Protein 8FG6 (pdb70)

Sequence (159 aa):
GQRIRVRIGSVTFEFENLSEEAAEKVKKYVKEVAEKLGVEVKVEEEEGKLKIYVENLKEEDALDIFKYAALAAELDQEYLDMVEAAIKAYHLFKEYDENATIEITIDDEGIEVKVESGDRVVTLKFKNVSKEEVEEAVKEALKQLEAGQKKVEVEVEGG

B-factor: mean 67.82, std 18.27, range [41.23, 137.49]

Nearest PDB structures (foldseek):
  8fg6-assembly1_B  TM=1.007E+00  e=6.299E-31  synthetic construct
  2mtl-assembly1_A  TM=7.864E-01  e=4.826E-03  synthetic construct
  4rjv-assembly2_C  TM=8.110E-01  e=1.251E-02  synthetic construct
  6wxp-assembly2_D  TM=6.249E-01  e=2.113E-03  synthetic construct
  4kyz-assembly1_A  TM=8.619E-01  e=4.383E-01  synthetic construct

Structure (mmCIF, N/CA/C/O backbone):
data_8FG6
#
_entry.id   8FG6
#
_cell.length_a   64.540
_cell.length_b   64.540
_cell.length_c   112.618
_cell.angle_alpha   90.00
_cell.angle_beta   90.00
_cell.angle_gamma   120.00
#
_symmetry.space_group_name_H-M   'P 31 2 1'
#
loop_
_entity.id
_entity.type
_entity.pdbx_description
1 polymer 'amyloidogenic peptide'
2 polymer C104.1
3 water water
#
loop_
_atom_site.group_PDB
_atom_site.id
_atom_site.type_symbol
_atom_site.label_atom_id
_atom_site.label_alt_id
_atom_site.label_comp_id
_atom_site.label_asym_id
_atom_site.label_entity_id
_atom_site.label_seq_id
_atom_site.pdbx_PDB_ins_code
_atom_site.Cartn_x
_atom_site.Cartn_y
_atom_site.Cartn_z
_atom_site.occupancy
_atom_site.B_iso_or_equiv
_atom_site.auth_seq_id
_atom_site.auth_comp_id
_atom_site.auth_asym_id
_atom_site.auth_atom_id
_atom_site.pdbx_PDB_model_num
ATOM 1 N N . GLY A 1 1 ? -46.696 12.977 -24.033 1.00 59.41 1 GLY A N 1
ATOM 2 C CA . GLY A 1 1 ? -45.740 12.414 -25.007 1.00 52.54 1 GLY A CA 1
ATOM 3 C C . GLY A 1 1 ? -44.333 12.768 -24.546 1.00 49.62 1 GLY A C 1
ATOM 4 O O . GLY A 1 1 ? -44.045 13.921 -24.251 1.00 43.62 1 GLY A O 1
ATOM 5 N N . GLN A 1 2 ? -43.460 11.763 -24.469 1.00 46.59 2 GLN A N 1
ATOM 6 C CA . GLN A 1 2 ? -42.055 11.962 -24.145 1.00 51.58 2 GLN A CA 1
ATOM 7 C C . GLN A 1 2 ? -41.283 12.759 -25.112 1.00 47.16 2 GLN A C 1
ATOM 8 O O . GLN A 1 2 ? -41.265 12.429 -26.280 1.00 47.89 2 GLN A O 1
ATOM 14 N N . ARG A 1 3 ? -40.487 13.668 -24.565 1.00 47.95 3 ARG A N 1
ATOM 15 C CA . ARG A 1 3 ? -39.362 14.340 -25.244 1.00 50.42 3 ARG A CA 1
ATOM 16 C C . ARG A 1 3 ? -38.080 14.007 -24.491 1.00 45.05 3 ARG A C 1
ATOM 17 O O . ARG A 1 3 ? -38.084 14.071 -23.249 1.00 45.33 3 ARG A O 1
ATOM 25 N N . ILE A 1 4 ? -37.035 13.684 -25.233 1.00 43.96 4 ILE A N 1
ATOM 26 C CA . ILE A 1 4 ? -35.685 13.545 -24.752 1.00 46.84 4 ILE A CA 1
ATOM 27 C C . ILE A 1 4 ? -34.866 14.541 -25.524 1.00 45.17 4 ILE A C 1
ATOM 28 O O . ILE A 1 4 ? -35.102 14.770 -26.709 1.00 45.53 4 ILE A O 1
ATOM 33 N N . ARG A 1 5 ? -33.859 15.089 -24.862 1.00 44.53 5 ARG A N 1
ATOM 34 C CA . ARG A 1 5 ? -32.885 16.018 -25.479 1.00 48.80 5 ARG A CA 1
ATOM 35 C C . ARG A 1 5 ? -31.487 15.798 -24.874 1.00 47.34 5 ARG A C 1
ATOM 36 O O . ARG A 1 5 ? -31.399 15.662 -23.641 1.00 49.10 5 ARG A O 1
ATOM 44 N N . VAL A 1 6 ? -30.457 15.780 -25.728 1.00 48.55 6 VAL A N 1
ATOM 45 C CA . VAL A 1 6 ? -29.039 15.862 -25.365 1.00 48.40 6 VAL A CA 1
ATOM 46 C C . VAL A 1 6 ? -28.503 17.165 -25.981 1.00 51.18 6 VAL A C 1
ATOM 47 O O . VAL A 1 6 ? -28.746 17.449 -27.148 1.00 54.75 6 VAL A O 1
ATOM 51 N N . ARG A 1 7 ? -27.884 18.005 -25.148 1.00 55.09 7 ARG A N 1
ATOM 52 C CA . ARG A 1 7 ? -27.225 19.276 -25.538 1.00 55.59 7 ARG A CA 1
ATOM 53 C C . ARG A 1 7 ? -25.757 19.276 -25.109 1.00 66.41 7 ARG A C 1
ATOM 54 O O . ARG A 1 7 ? -25.410 18.552 -24.145 1.00 62.56 7 ARG A O 1
ATOM 62 N N . ILE A 1 8 ? -24.972 20.059 -25.858 1.00 77.73 8 ILE A N 1
ATOM 63 C CA . ILE A 1 8 ? -23.650 20.672 -25.582 1.00 94.17 8 ILE A CA 1
ATOM 64 C C . ILE A 1 8 ? -22.510 19.807 -26.111 1.00 85.04 8 ILE A C 1
ATOM 65 O O . ILE A 1 8 ? -22.202 19.899 -27.306 1.00 75.54 8 ILE A O 1
ATOM 70 N N . GLY B 2 1 ? -15.385 17.495 -21.551 1.00 94.46 210 GLY B N 1
ATOM 71 C CA . GLY B 2 1 ? -16.628 18.223 -21.945 1.00 92.42 210 GLY B CA 1
ATOM 72 C C . GLY B 2 1 ? -17.868 17.956 -21.081 1.00 89.63 210 GLY B C 1
ATOM 73 O O . GLY B 2 1 ? -18.108 16.833 -20.636 1.00 88.68 210 GLY B O 1
ATOM 74 N N . SER B 2 2 ? -18.670 19.014 -20.890 1.00 85.59 211 SER B N 1
ATOM 75 C CA . SER B 2 2 ? -19.907 19.017 -20.114 1.00 78.80 211 SER B CA 1
ATOM 76 C C . SER B 2 2 ? -21.177 18.864 -21.002 1.00 80.63 211 SER B C 1
ATOM 77 O O . SER B 2 2 ? -21.248 19.373 -22.134 1.00 75.60 211 SER B O 1
ATOM 80 N N . VAL B 2 3 ? -22.190 18.187 -20.451 1.00 71.87 212 VAL B N 1
ATOM 81 C CA . VAL B 2 3 ? -23.347 17.727 -21.197 1.00 65.72 212 VAL B CA 1
ATOM 82 C C . VAL B 2 3 ? -24.616 17.736 -20.338 1.00 60.75 212 VAL B C 1
ATOM 83 O O . VAL B 2 3 ? -24.599 17.355 -19.183 1.00 56.83 212 VAL B O 1
ATOM 87 N N . THR B 2 4 ? -25.725 18.118 -20.964 1.00 55.48 213 THR B N 1
ATOM 88 C CA . THR B 2 4 ? -27.017 18.155 -20.371 1.00 53.69 213 THR B CA 1
ATOM 89 C C . THR B 2 4 ? -27.961 17.157 -21.048 1.00 53.74 213 THR B C 1
ATOM 90 O O . THR B 2 4 ? -28.062 17.127 -22.280 1.00 51.30 213 THR B O 1
ATOM 94 N N . PHE B 2 5 ? -28.652 16.345 -20.240 1.00 46.03 214 PHE B N 1
ATOM 95 C CA . PHE B 2 5 ? -29.700 15.422 -20.729 1.00 46.44 214 PHE B CA 1
ATOM 96 C C . PHE B 2 5 ? -31.055 15.785 -20.125 1.00 45.37 214 PHE B C 1
ATOM 97 O O . PHE B 2 5 ? -31.157 16.010 -18.910 1.00 51.46 214 PHE B O 1
ATOM 105 N N . GLU B 2 6 ? -32.104 15.795 -20.951 1.00 44.52 215 GLU B N 1
ATOM 106 C CA . GLU B 2 6 ? -33.422 16.245 -20.510 1.00 48.72 215 GLU B CA 1
ATOM 107 C C . GLU B 2 6 ? -34.494 15.297 -20.923 1.00 44.03 215 GLU B C 1
ATOM 108 O O . GLU B 2 6 ? -34.486 14.817 -22.053 1.00 45.12 215 GLU B O 1
ATOM 114 N N . PHE B 2 7 ? -35.391 15.003 -19.977 1.00 42.22 216 PHE B N 1
ATOM 115 C CA . PHE B 2 7 ? -36.592 14.228 -20.222 1.00 44.28 216 PHE B CA 1
ATOM 116 C C . PHE B 2 7 ? -37.834 14.984 -19.788 1.00 42.75 216 PHE B C 1
ATOM 117 O O . PHE B 2 7 ? -37.894 15.490 -18.665 1.00 45.88 216 PHE B O 1
ATOM 125 N N . GLU B 2 8 ? -38.839 15.011 -20.668 1.00 46.58 217 GLU B N 1
ATOM 126 C CA . GLU B 2 8 ? -40.171 15.545 -20.374 1.00 52.46 217 GLU B CA 1
ATOM 127 C C . GLU B 2 8 ? -41.250 14.458 -20.346 1.00 49.74 217 GLU B C 1
ATOM 128 O O . GLU B 2 8 ? -41.251 13.545 -21.170 1.00 51.14 217 GLU B O 1
ATOM 134 N N . ASN B 2 9 ? -42.146 14.561 -19.361 1.00 46.88 218 ASN B N 1
ATOM 135 C CA . ASN B 2 9 ? -43.332 13.710 -19.210 1.00 47.28 218 ASN B CA 1
ATOM 136 C C . ASN B 2 9 ? -43.099 12.240 -18.887 1.00 46.73 218 ASN B C 1
ATOM 137 O O . ASN B 2 9 ? -43.961 11.436 -19.098 1.00 48.21 218 ASN B O 1
ATOM 142 N N . LEU B 2 10 ? -41.929 11.900 -18.347 1.00 49.51 219 LEU B N 1
ATOM 143 C CA . LEU B 2 10 ? -41.722 10.606 -17.715 1.00 47.37 219 LEU B CA 1
ATOM 144 C C . LEU B 2 10 ? -42.623 10.513 -16.495 1.00 52.03 219 LEU B C 1
ATOM 145 O O . LEU B 2 10 ? -42.826 11.520 -15.812 1.00 46.14 219 LEU B O 1
ATOM 150 N N . SER B 2 11 ? -43.090 9.298 -16.176 1.00 52.05 220 SER B N 1
ATOM 151 C CA . SER B 2 11 ? -43.754 9.046 -14.910 1.00 53.09 220 SER B CA 1
ATOM 152 C C . SER B 2 11 ? -42.764 9.263 -13.773 1.00 51.87 220 SER B C 1
ATOM 153 O O . SER B 2 11 ? -41.568 9.188 -13.980 1.00 53.70 220 SER B O 1
ATOM 156 N N . GLU B 2 12 ? -43.277 9.506 -12.566 1.00 56.50 221 GLU B N 1
ATOM 157 C CA . GLU B 2 12 ? -42.444 9.646 -11.362 1.00 64.06 221 GLU B CA 1
ATOM 158 C C . GLU B 2 12 ? -41.491 8.458 -11.189 1.00 58.92 221 GLU B C 1
ATOM 159 O O . GLU B 2 12 ? -40.303 8.643 -10.942 1.00 57.72 221 GLU B O 1
ATOM 165 N N . GLU B 2 13 ? -42.042 7.243 -11.319 1.00 59.91 222 GLU B N 1
ATOM 166 C CA . GLU B 2 13 ? -41.303 5.973 -11.205 1.00 57.21 222 GLU B CA 1
ATOM 167 C C . GLU B 2 13 ? -40.138 5.942 -12.156 1.00 55.00 222 GLU B C 1
ATOM 168 O O . GLU B 2 13 ? -39.013 5.620 -11.796 1.00 55.84 222 GLU B O 1
ATOM 174 N N . ALA B 2 14 ? -40.424 6.287 -13.409 1.00 51.73 223 ALA B N 1
ATOM 175 C CA . ALA B 2 14 ? -39.404 6.267 -14.426 1.00 58.27 223 ALA B CA 1
ATOM 176 C C . ALA B 2 14 ? -38.295 7.298 -14.125 1.00 50.10 223 ALA B C 1
ATOM 177 O O . ALA B 2 14 ? -37.128 6.993 -14.230 1.00 48.94 223 ALA B O 1
ATOM 179 N N . ALA B 2 15 ? -38.681 8.500 -13.704 1.00 44.70 224 ALA B N 1
ATOM 180 C CA . ALA B 2 15 ? -37.714 9.544 -13.456 1.00 52.54 224 ALA B CA 1
ATOM 181 C C . ALA B 2 15 ? -36.814 9.147 -12.287 1.00 55.34 224 ALA B C 1
ATOM 182 O O . ALA B 2 15 ? -35.594 9.314 -12.361 1.00 51.77 224 ALA B O 1
ATOM 184 N N . GLU B 2 16 ? -37.429 8.585 -11.235 1.00 54.56 225 GLU B N 1
ATOM 185 C CA . GLU B 2 16 ? -36.701 8.018 -10.108 1.00 59.73 225 GLU B CA 1
ATOM 186 C C . GLU B 2 16 ? -35.615 7.036 -10.561 1.00 58.28 225 GLU B C 1
ATOM 187 O O . GLU B 2 16 ? -34.496 7.107 -10.098 1.00 61.77 225 GLU B O 1
ATOM 193 N N . LYS B 2 17 ? -35.952 6.142 -11.491 1.00 57.42 226 LYS B N 1
ATOM 194 C CA . LYS B 2 17 ? -34.984 5.186 -12.003 1.00 56.46 226 LYS B CA 1
ATOM 195 C C . LYS B 2 17 ? -33.851 5.903 -12.709 1.00 51.12 226 LYS B C 1
ATOM 196 O O . LYS B 2 17 ? -32.682 5.622 -12.503 1.00 55.26 226 LYS B O 1
ATOM 202 N N . VAL B 2 18 ? -34.195 6.904 -13.494 1.00 48.90 227 VAL B N 1
ATOM 203 C CA . VAL B 2 18 ? -33.186 7.644 -14.220 1.00 56.76 227 VAL B CA 1
ATOM 204 C C . VAL B 2 18 ? -32.181 8.290 -13.272 1.00 54.64 227 VAL B C 1
ATOM 205 O O . VAL B 2 18 ? -30.979 8.213 -13.505 1.00 56.29 227 VAL B O 1
ATOM 209 N N . LYS B 2 19 ? -32.698 8.920 -12.213 1.00 52.85 228 LYS B N 1
ATOM 210 C CA . LYS B 2 19 ? -31.891 9.598 -11.228 1.00 58.54 228 LYS B CA 1
ATOM 211 C C . LYS B 2 19 ? -30.926 8.623 -10.561 1.00 62.50 228 LYS B C 1
ATOM 212 O O . LYS B 2 19 ? -29.693 8.781 -10.584 1.00 60.78 228 LYS B O 1
ATOM 218 N N . LYS B 2 20 ? -31.519 7.601 -9.958 1.00 57.61 229 LYS B N 1
ATOM 219 C CA . LYS B 2 20 ? -30.800 6.588 -9.269 1.00 58.79 229 LYS B CA 1
ATOM 220 C C . LYS B 2 20 ? -29.642 6.033 -10.092 1.00 59.79 229 LYS B C 1
ATOM 221 O O . LYS B 2 20 ? -28.552 5.899 -9.610 1.00 65.50 229 LYS B O 1
ATOM 227 N N . TYR B 2 21 ? -29.882 5.744 -11.369 1.00 60.18 230 TYR B N 1
ATOM 228 C CA . TYR B 2 21 ? -28.953 4.949 -12.212 1.00 63.56 230 TYR B CA 1
ATOM 229 C C . TYR B 2 21 ? -27.933 5.871 -12.873 1.00 61.24 230 TYR B C 1
ATOM 230 O O . TYR B 2 21 ? -26.802 5.414 -13.103 1.00 64.17 230 TYR B O 1
ATOM 239 N N . VAL B 2 22 ? -28.291 7.137 -13.064 1.00 58.20 231 VAL B N 1
ATOM 240 C CA . VAL B 2 22 ? -27.346 8.134 -13.480 1.00 62.28 231 VAL B CA 1
ATOM 241 C C . VAL B 2 22 ? -26.367 8.417 -12.371 1.00 66.58 231 VAL B C 1
ATOM 242 O O . VAL B 2 22 ? -25.190 8.583 -12.634 1.00 74.03 231 VAL B O 1
ATOM 246 N N . LYS B 2 23 ? -26.865 8.474 -11.132 1.00 70.27 232 LYS B N 1
ATOM 247 C CA . LYS B 2 23 ? -26.030 8.733 -9.976 1.00 76.41 232 LYS B CA 1
ATOM 248 C C . LYS B 2 23 ? -24.930 7.658 -9.920 1.00 75.59 232 LYS B C 1
ATOM 249 O O . LYS B 2 23 ? -23.742 7.969 -10.063 1.00 73.00 232 LYS B O 1
ATOM 255 N N . GLU B 2 24 ? -25.367 6.405 -9.731 1.00 72.47 233 GLU B N 1
ATOM 256 C CA . GLU B 2 24 ? -24.541 5.215 -9.723 1.00 70.64 233 GLU B CA 1
ATOM 257 C C . GLU B 2 24 ? -23.460 5.264 -10.800 1.00 73.48 233 GLU B C 1
ATOM 258 O O . GLU B 2 24 ? -22.277 5.188 -10.493 1.00 76.73 233 GLU B O 1
ATOM 264 N N . VAL B 2 25 ? -23.868 5.422 -12.063 1.00 69.88 234 VAL B N 1
ATOM 265 C CA . VAL B 2 25 ? -22.909 5.466 -13.163 1.00 76.16 234 VAL B CA 1
ATOM 266 C C . VAL B 2 25 ? -21.834 6.514 -12.924 1.00 74.91 234 VAL B C 1
ATOM 267 O O . VAL B 2 25 ? -20.649 6.255 -13.073 1.00 79.55 234 VAL B O 1
ATOM 271 N N . ALA B 2 26 ? -22.270 7.722 -12.573 1.00 80.28 235 ALA B N 1
ATOM 272 C CA . ALA B 2 26 ? -21.376 8.852 -12.454 1.00 83.16 235 ALA B CA 1
ATOM 273 C C . ALA B 2 26 ? -20.375 8.664 -11.352 1.00 84.80 235 ALA B C 1
ATOM 274 O O . ALA B 2 26 ? -19.200 8.984 -11.521 1.00 90.91 235 ALA B O 1
ATOM 276 N N . GLU B 2 27 ? -20.835 8.169 -10.203 1.00 84.43 236 GLU B N 1
ATOM 277 C CA . GLU B 2 27 ? -19.921 8.015 -9.079 1.00 94.09 236 GLU B CA 1
ATOM 278 C C . GLU B 2 27 ? -18.940 6.889 -9.349 1.00 95.15 236 GLU B C 1
ATOM 279 O O . GLU B 2 27 ? -17.809 6.956 -8.904 1.00 100.04 236 GLU B O 1
ATOM 285 N N . LYS B 2 28 ? -19.368 5.887 -10.124 1.00 89.43 237 LYS B N 1
ATOM 286 C CA . LYS B 2 28 ? -18.484 4.840 -10.605 1.00 88.90 237 LYS B CA 1
ATOM 287 C C . LYS B 2 28 ? -17.403 5.438 -11.512 1.00 84.35 237 LYS B C 1
ATOM 288 O O . LYS B 2 28 ? -16.269 4.996 -11.493 1.00 87.74 237 LYS B O 1
ATOM 294 N N . LEU B 2 29 ? -17.751 6.466 -12.288 1.00 82.11 238 LEU B N 1
ATOM 295 C CA . LEU B 2 29 ? -16.777 7.171 -13.123 1.00 83.21 238 LEU B CA 1
ATOM 296 C C . LEU B 2 29 ? -16.079 8.352 -12.440 1.00 83.34 238 LEU B C 1
ATOM 297 O O . LEU B 2 29 ? -15.310 9.058 -13.078 1.00 88.42 238 LEU B O 1
ATOM 302 N N . GLY B 2 30 ? -16.363 8.572 -11.152 1.00 81.53 239 GLY B N 1
ATOM 303 C CA . GLY B 2 30 ? -15.789 9.669 -10.382 1.00 78.66 239 GLY B CA 1
ATOM 304 C C . GLY B 2 30 ? -16.050 11.090 -10.877 1.00 76.25 239 GLY B C 1
ATOM 305 O O . GLY B 2 30 ? -15.198 11.955 -10.740 1.00 78.23 239 GLY B O 1
ATOM 306 N N . VAL B 2 31 ? -17.236 11.344 -11.437 1.00 71.78 240 VAL B N 1
ATOM 307 C CA . VAL B 2 31 ? -17.546 12.673 -11.968 1.00 75.13 240 VAL B CA 1
ATOM 308 C C . VAL B 2 31 ? -18.746 13.400 -11.305 1.00 72.08 240 VAL B C 1
ATOM 309 O O . VAL B 2 31 ? -19.669 12.772 -10.810 1.00 67.67 240 VAL B O 1
ATOM 313 N N . GLU B 2 32 ? -18.710 14.737 -11.375 1.00 73.07 241 GLU B N 1
ATOM 314 C CA . GLU B 2 32 ? -19.750 15.626 -10.891 1.00 70.96 241 GLU B CA 1
ATOM 315 C C . GLU B 2 32 ? -21.024 15.571 -11.732 1.00 67.58 241 GLU B C 1
ATOM 316 O O . GLU B 2 32 ? -20.959 15.653 -12.956 1.00 64.73 241 GLU B O 1
ATOM 322 N N . VAL B 2 33 ? -22.169 15.525 -11.030 1.00 63.57 242 VAL B N 1
ATOM 323 C CA . VAL B 2 33 ? -23.498 15.383 -11.582 1.00 62.39 242 VAL B CA 1
ATOM 324 C C . VAL B 2 33 ? -24.528 16.225 -10.841 1.00 60.57 242 VAL B C 1
ATOM 325 O O . VAL B 2 33 ? -24.604 16.156 -9.625 1.00 59.04 242 VAL B O 1
ATOM 329 N N . LYS B 2 34 ? -25.353 16.952 -11.599 1.00 53.24 243 LYS B N 1
ATOM 330 C CA . LYS B 2 34 ? -26.451 17.744 -11.087 1.00 57.25 243 LYS B CA 1
ATOM 331 C C . LYS B 2 34 ? -27.742 17.242 -11.704 1.00 52.60 243 LYS B C 1
ATOM 332 O O . LYS B 2 34 ? -27.883 17.145 -12.929 1.00 50.06 243 LYS B O 1
ATOM 338 N N . VAL B 2 35 ? -28.688 16.896 -10.845 1.00 52.67 244 VAL B N 1
ATOM 339 C CA . VAL B 2 35 ? -29.986 16.425 -11.273 1.00 51.06 244 VAL B CA 1
ATOM 340 C C . VAL B 2 35 ? -31.069 17.367 -10.756 1.00 51.51 244 VAL B C 1
ATOM 341 O O . VAL B 2 35 ? -31.122 17.692 -9.584 1.00 54.09 244 VAL B O 1
ATOM 345 N N . GLU B 2 36 ? -31.935 17.809 -11.665 1.00 54.01 245 GLU B N 1
ATOM 346 C CA . GLU B 2 36 ? -33.022 18.690 -11.345 1.00 50.38 245 GLU B CA 1
ATOM 347 C C . GLU B 2 36 ? -34.316 18.137 -11.874 1.00 46.21 245 GLU B C 1
ATOM 348 O O . GLU B 2 36 ? -34.399 17.787 -13.023 1.00 53.57 245 GLU B O 1
ATOM 354 N N . GLU B 2 37 ? -35.323 18.079 -11.003 1.00 46.35 246 GLU B N 1
ATOM 355 C CA . GLU B 2 37 ? -36.629 17.563 -11.297 1.00 44.65 246 GLU B CA 1
ATOM 356 C C . GLU B 2 37 ? -37.721 18.491 -10.785 1.00 47.70 246 GLU B C 1
ATOM 357 O O . GLU B 2 37 ? -37.696 18.917 -9.602 1.00 47.43 246 GLU B O 1
ATOM 363 N N . GLU B 2 38 ? -38.663 18.798 -11.691 1.00 51.08 247 GLU B N 1
ATOM 364 C CA . GLU B 2 38 ? -39.956 19.416 -11.400 1.00 53.68 247 GLU B CA 1
ATOM 365 C C . GLU B 2 38 ? -41.034 18.531 -11.976 1.00 53.01 247 GLU B C 1
ATOM 366 O O . GLU B 2 38 ? -40.741 17.468 -12.515 1.00 50.48 247 GLU B O 1
ATOM 372 N N . GLU B 2 39 ? -42.292 18.953 -11.826 1.00 53.48 248 GLU B N 1
ATOM 373 C CA . GLU B 2 39 ? -43.415 18.219 -12.382 1.00 60.06 248 GLU B CA 1
ATOM 374 C C . GLU B 2 39 ? -43.232 18.088 -13.906 1.00 53.05 248 GLU B C 1
ATOM 375 O O . GLU B 2 39 ? -43.132 19.068 -14.626 1.00 49.98 248 GLU B O 1
ATOM 381 N N . GLY B 2 40 ? -43.115 16.846 -14.372 1.00 49.66 249 GLY B N 1
ATOM 382 C CA . GLY B 2 40 ? -42.983 16.563 -15.769 1.00 47.02 249 GLY B CA 1
ATOM 383 C C . GLY B 2 40 ? -41.632 16.800 -16.382 1.00 46.15 249 GLY B C 1
ATOM 384 O O . GLY B 2 40 ? -41.494 16.767 -17.590 1.00 47.24 249 GLY B O 1
ATOM 385 N N . LYS B 2 41 ? -40.610 17.053 -15.576 1.00 49.57 250 LYS B N 1
ATOM 386 C CA . LYS B 2 41 ? -39.389 17.601 -16.145 1.00 50.23 250 LYS B CA 1
ATOM 387 C C . LYS B 2 41 ? -38.187 17.070 -15.359 1.00 48.82 250 LYS B C 1
ATOM 388 O O . LYS B 2 41 ? -38.107 17.175 -14.138 1.00 48.78 250 LYS B O 1
ATOM 394 N N . LEU B 2 42 ? -37.244 16.461 -16.066 1.00 42.69 251 LEU B N 1
ATOM 395 C CA . LEU B 2 42 ? -36.037 15.985 -15.428 1.00 43.79 251 LEU B CA 1
ATOM 396 C C . LEU B 2 42 ? -34.859 16.428 -16.248 1.00 43.85 251 LEU B C 1
ATOM 397 O O . LEU B 2 42 ? -34.841 16.311 -17.475 1.00 44.98 251 LEU B O 1
ATOM 402 N N . LYS B 2 43 ? -33.842 16.927 -15.564 1.00 41.60 252 LYS B N 1
ATOM 403 C CA . LYS B 2 43 ? -32.678 17.416 -16.230 1.00 44.65 252 LYS B CA 1
ATOM 404 C C . LYS B 2 43 ? -31.419 16.985 -15.481 1.00 44.07 252 LYS B C 1
ATOM 405 O O . LYS B 2 43 ? -31.346 17.094 -14.267 1.00 46.64 252 LYS B O 1
ATOM 411 N N . ILE B 2 44 ? -30.435 16.498 -16.234 1.00 41.68 253 ILE B N 1
ATOM 412 C CA . ILE B 2 44 ? -29.175 15.978 -15.728 1.00 43.15 253 ILE B CA 1
ATOM 413 C C . ILE B 2 44 ? -28.024 16.733 -16.418 1.00 42.17 253 ILE B C 1
ATOM 414 O O . ILE B 2 44 ? -27.940 16.774 -17.639 1.00 46.48 253 ILE B O 1
ATOM 419 N N . TYR B 2 45 ? -27.128 17.302 -15.633 1.00 44.03 254 TYR B N 1
ATOM 420 C CA . TYR B 2 45 ? -25.917 18.011 -16.099 1.00 51.09 254 TYR B CA 1
ATOM 421 C C . TYR B 2 45 ? -24.691 17.259 -15.554 1.00 53.80 254 TYR B C 1
ATOM 422 O O . TYR B 2 45 ? -24.561 17.079 -14.317 1.00 54.73 254 TYR B O 1
ATOM 431 N N . VAL B 2 46 ? -23.837 16.789 -16.463 1.00 55.02 255 VAL B N 1
ATOM 432 C CA . VAL B 2 46 ? -22.599 16.114 -16.126 1.00 64.13 255 VAL B CA 1
ATOM 433 C C . VAL B 2 46 ? -21.509 16.943 -16.767 1.00 62.94 255 VAL B C 1
ATOM 434 O O . VAL B 2 46 ? -21.705 17.458 -17.847 1.00 70.08 255 VAL B O 1
ATOM 438 N N . GLU B 2 47 ? -20.380 17.106 -16.071 1.00 76.15 256 GLU B N 1
ATOM 439 C CA . GLU B 2 47 ? -19.514 18.269 -16.279 1.00 89.10 256 GLU B CA 1
ATOM 440 C C . GLU B 2 47 ? -18.177 18.101 -17.022 1.00 95.27 256 GLU B C 1
ATOM 441 O O . GLU B 2 47 ? -17.788 18.977 -17.824 1.00 102.95 256 GLU B O 1
ATOM 447 N N . ASN B 2 48 ? -17.449 17.014 -16.756 1.00 83.44 257 ASN B N 1
ATOM 448 C CA . ASN B 2 48 ? -16.176 16.814 -17.475 1.00 85.44 257 ASN B CA 1
ATOM 449 C C . ASN B 2 48 ? -15.957 15.396 -17.881 1.00 77.44 257 ASN B C 1
ATOM 450 O O . ASN B 2 48 ? -15.330 14.614 -17.204 1.00 85.87 257 ASN B O 1
ATOM 455 N N . LEU B 2 49 ? -16.523 15.060 -19.026 1.00 82.20 258 LEU B N 1
ATOM 456 C CA . LEU B 2 49 ? -16.634 13.701 -19.437 1.00 89.39 258 LEU B CA 1
ATOM 457 C C . LEU B 2 49 ? -15.945 13.535 -20.743 1.00 85.17 258 LEU B C 1
ATOM 458 O O . LEU B 2 49 ? -15.994 14.420 -21.596 1.00 77.52 258 LEU B O 1
ATOM 463 N N . LYS B 2 50 ? -15.305 12.375 -20.884 1.00 83.54 259 LYS B N 1
ATOM 464 C CA . LYS B 2 50 ? -15.021 11.821 -22.181 1.00 88.33 259 LYS B CA 1
ATOM 465 C C . LYS B 2 50 ? -16.370 11.588 -22.854 1.00 83.27 259 LYS B C 1
ATOM 466 O O . LYS B 2 50 ? -17.319 11.091 -22.237 1.00 74.94 259 LYS B O 1
ATOM 472 N N . GLU B 2 51 ? -16.445 12.005 -24.117 1.00 79.84 260 GLU B N 1
ATOM 473 C CA . GLU B 2 51 ? -17.588 11.799 -24.973 1.00 78.79 260 GLU B CA 1
ATOM 474 C C . GLU B 2 51 ? -18.122 10.370 -24.827 1.00 83.13 260 GLU B C 1
ATOM 475 O O . GLU B 2 51 ? -19.310 10.177 -24.624 1.00 95.09 260 GLU B O 1
ATOM 481 N N . GLU B 2 52 ? -17.240 9.370 -24.907 1.00 87.31 261 GLU B N 1
ATOM 482 C CA . GLU B 2 52 ? -17.681 7.973 -24.886 1.00 88.19 261 GLU B CA 1
ATOM 483 C C . GLU B 2 52 ? -18.500 7.672 -23.620 1.00 86.83 261 GLU B C 1
ATOM 484 O O . GLU B 2 52 ? -19.511 6.968 -23.684 1.00 76.47 261 GLU B O 1
ATOM 490 N N . ASP B 2 53 ? -18.076 8.249 -22.489 1.00 81.42 262 ASP B N 1
ATOM 491 C CA . ASP B 2 53 ? -18.789 8.132 -21.236 1.00 77.64 262 ASP B CA 1
ATOM 492 C C . ASP B 2 53 ? -20.161 8.751 -21.392 1.00 80.67 262 ASP B C 1
ATOM 493 O O . ASP B 2 53 ? -21.183 8.093 -21.171 1.00 81.24 262 ASP B O 1
ATOM 498 N N . ALA B 2 54 ? -20.175 10.015 -21.825 1.00 79.30 263 ALA B N 1
ATOM 499 C CA . ALA B 2 54 ? -21.396 10.793 -21.958 1.00 75.38 263 ALA B CA 1
ATOM 500 C C . ALA B 2 54 ? -22.460 10.006 -22.712 1.00 65.61 263 ALA B C 1
ATOM 501 O O . ALA B 2 54 ? -23.575 9.821 -22.250 1.00 66.75 263 ALA B O 1
ATOM 503 N N . LEU B 2 55 ? -22.076 9.520 -23.886 1.00 68.45 264 LEU B N 1
ATOM 504 C CA . LEU B 2 55 ? -22.961 8.788 -24.771 1.00 73.87 264 LEU B CA 1
ATOM 505 C C . LEU B 2 55 ? -23.413 7.434 -24.201 1.00 81.50 264 LEU B C 1
ATOM 506 O O . LEU B 2 55 ? -24.508 6.972 -24.544 1.00 68.99 264 LEU B O 1
ATOM 511 N N . ASP B 2 56 ? -22.572 6.820 -23.351 1.00 80.12 265 ASP B N 1
ATOM 512 C CA . ASP B 2 56 ? -22.937 5.621 -22.582 1.00 82.64 265 ASP B CA 1
ATOM 513 C C . ASP B 2 56 ? -24.012 5.942 -21.551 1.00 78.24 265 ASP B C 1
ATOM 514 O O . ASP B 2 56 ? -25.034 5.279 -21.498 1.00 79.34 265 ASP B O 1
ATOM 519 N N . ILE B 2 57 ? -23.753 6.947 -20.716 1.00 72.79 266 ILE B N 1
ATOM 520 C CA . ILE B 2 57 ? -24.691 7.387 -19.701 1.00 67.15 266 ILE B CA 1
ATOM 521 C C . ILE B 2 57 ? -26.059 7.763 -20.291 1.00 76.01 266 ILE B C 1
ATOM 522 O O . ILE B 2 57 ? -27.108 7.469 -19.721 1.00 78.08 266 ILE B O 1
ATOM 527 N N . PHE B 2 58 ? -26.039 8.453 -21.431 1.00 76.94 267 PHE B N 1
ATOM 528 C CA . PHE B 2 58 ? -27.262 8.923 -22.057 1.00 73.78 267 PHE B CA 1
ATOM 529 C C . PHE B 2 58 ? -28.100 7.713 -22.467 1.00 67.03 267 PHE B C 1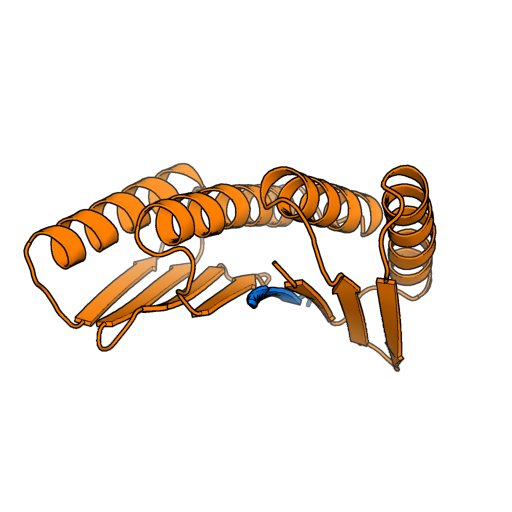
ATOM 530 O O . PHE B 2 58 ? -29.324 7.679 -22.256 1.00 62.00 267 PHE B O 1
ATOM 538 N N . LYS B 2 59 ? -27.417 6.725 -23.050 1.00 63.19 268 LYS B N 1
ATOM 539 C CA . LYS B 2 59 ? -28.012 5.452 -23.433 1.00 71.53 268 LYS B CA 1
ATOM 540 C C . LYS B 2 59 ? -28.671 4.705 -22.265 1.00 70.93 268 LYS B C 1
ATOM 541 O O . LYS B 2 59 ? -29.735 4.120 -22.438 1.00 70.17 268 LYS B O 1
ATOM 547 N N . TYR B 2 60 ? -28.033 4.725 -21.088 1.00 68.83 269 TYR B N 1
ATOM 548 C CA . TYR B 2 60 ? -28.478 3.957 -19.896 1.00 71.76 269 TYR B CA 1
ATOM 549 C C . TYR B 2 60 ? -29.614 4.721 -19.224 1.00 62.51 269 TYR B C 1
ATOM 550 O O . TYR B 2 60 ? -30.549 4.068 -18.754 1.00 63.29 269 TYR B O 1
ATOM 559 N N . ALA B 2 61 ? -29.538 6.052 -19.218 1.00 60.73 270 ALA B N 1
ATOM 560 C CA . ALA B 2 61 ? -30.626 6.894 -18.753 1.00 52.50 270 ALA B CA 1
ATOM 561 C C . ALA B 2 61 ? -31.872 6.568 -19.536 1.00 54.44 270 ALA B C 1
ATOM 562 O O . ALA B 2 61 ? -32.927 6.426 -18.956 1.00 52.14 270 ALA B O 1
ATOM 564 N N . ALA B 2 62 ? -31.728 6.420 -20.857 1.00 53.83 271 ALA B N 1
ATOM 565 C CA . ALA B 2 62 ? -32.851 6.088 -21.717 1.00 57.53 271 ALA B CA 1
ATOM 566 C C . ALA B 2 62 ? -33.450 4.695 -21.416 1.00 54.00 271 ALA B C 1
ATOM 567 O O . ALA B 2 62 ? -34.674 4.521 -21.434 1.00 47.91 271 ALA B O 1
ATOM 569 N N . LEU B 2 63 ? -32.576 3.717 -21.159 1.00 52.34 272 LEU B N 1
ATOM 570 C CA . LEU B 2 63 ? -32.986 2.387 -20.740 1.00 54.24 272 LEU B CA 1
ATOM 571 C C . LEU B 2 63 ? -33.721 2.457 -19.408 1.00 53.98 272 LEU B C 1
ATOM 572 O O . LEU B 2 63 ? -34.732 1.782 -19.195 1.00 51.15 272 LEU B O 1
ATOM 577 N N . ALA B 2 64 ? -33.187 3.277 -18.507 1.00 49.68 273 ALA B N 1
ATOM 578 C CA . ALA B 2 64 ? -33.687 3.370 -17.152 1.00 50.90 273 ALA B CA 1
ATOM 579 C C . ALA B 2 64 ? -35.021 4.014 -17.238 1.00 50.55 273 ALA B C 1
ATOM 580 O O . ALA B 2 64 ? -35.925 3.693 -16.463 1.00 54.03 273 ALA B O 1
ATOM 582 N N . ALA B 2 65 ? -35.154 4.927 -18.206 1.00 49.06 274 ALA B N 1
ATOM 583 C CA . ALA B 2 65 ? -36.411 5.626 -18.447 1.00 50.41 274 ALA B CA 1
ATOM 584 C C . ALA B 2 65 ? -37.521 4.758 -19.054 1.00 48.43 274 ALA B C 1
ATOM 585 O O . ALA B 2 65 ? -38.611 5.255 -19.257 1.00 53.04 274 ALA B O 1
ATOM 587 N N . GLU B 2 66 ? -37.222 3.484 -19.339 1.00 48.50 275 GLU B N 1
ATOM 588 C CA . GLU B 2 66 ? -38.178 2.522 -19.891 1.00 53.41 275 GLU B CA 1
ATOM 589 C C . GLU B 2 66 ? -38.763 2.907 -21.285 1.00 54.90 275 GLU B C 1
ATOM 590 O O . GLU B 2 66 ? -39.815 2.428 -21.662 1.00 55.41 275 GLU B O 1
ATOM 596 N N . LEU B 2 67 ? -38.037 3.724 -22.050 1.00 50.51 276 LEU B N 1
ATOM 597 C CA . LEU B 2 67 ? -38.461 4.115 -23.366 1.00 50.67 276 LEU B CA 1
ATOM 598 C C . LEU B 2 67 ? -38.542 2.898 -24.250 1.00 54.31 276 LEU B C 1
ATOM 599 O O . LEU B 2 67 ? -37.712 1.992 -24.151 1.00 55.38 276 LEU B O 1
ATOM 604 N N . ASP B 2 68 ? -39.561 2.871 -25.117 1.00 52.13 277 ASP B N 1
ATOM 605 C CA . ASP B 2 68 ? -39.706 1.788 -26.072 1.00 53.99 277 ASP B CA 1
ATOM 606 C C . ASP B 2 68 ? -38.625 1.830 -27.170 1.00 53.95 277 ASP B C 1
ATOM 607 O O . ASP B 2 68 ? -37.837 2.796 -27.293 1.00 49.23 277 ASP B O 1
ATOM 612 N N . GLN B 2 69 ? -38.606 0.771 -27.977 1.00 57.03 278 GLN B N 1
ATOM 613 C CA . GLN B 2 69 ? -37.558 0.563 -28.964 1.00 60.94 278 GLN B CA 1
ATOM 614 C C . GLN B 2 69 ? -37.452 1.682 -30.021 1.00 58.66 278 GLN B C 1
A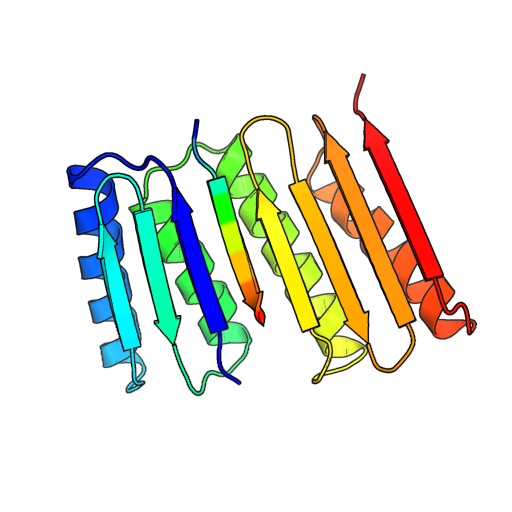TOM 615 O O . GLN B 2 69 ? -36.355 2.076 -30.407 1.00 57.56 278 GLN B O 1
ATOM 621 N N . GLU B 2 70 ? -38.598 2.189 -30.476 1.00 59.90 279 GLU B N 1
ATOM 622 C CA . GLU B 2 70 ? -38.641 3.272 -31.470 1.00 57.87 279 GLU B CA 1
ATOM 623 C C . GLU B 2 70 ? -37.891 4.485 -30.897 1.00 56.72 279 GLU B C 1
ATOM 624 O O . GLU B 2 70 ? -37.048 5.092 -31.555 1.00 59.33 279 GLU B O 1
ATOM 630 N N . TYR B 2 71 ? -38.158 4.811 -29.629 1.00 55.36 280 TYR B N 1
ATOM 631 C CA . TYR B 2 71 ? -37.427 5.886 -28.908 1.00 59.55 280 TYR B CA 1
ATOM 632 C C . TYR B 2 71 ? -35.945 5.512 -28.771 1.00 60.45 280 TYR B C 1
ATOM 633 O O . TYR B 2 71 ? -35.101 6.367 -29.031 1.00 56.00 280 TYR B O 1
ATOM 642 N N . LEU B 2 72 ? -35.647 4.271 -28.380 1.00 62.75 281 LEU B N 1
ATOM 643 C CA . LEU B 2 72 ? -34.267 3.817 -28.234 1.00 60.40 281 LEU B CA 1
ATOM 644 C C . LEU B 2 72 ? -33.411 3.888 -29.513 1.00 59.27 281 LEU B C 1
ATOM 645 O O . LEU B 2 72 ? -32.246 4.265 -29.457 1.00 61.49 281 LEU B O 1
ATOM 650 N N . ASP B 2 73 ? -34.001 3.500 -30.645 1.00 61.38 282 ASP B N 1
ATOM 651 C CA . ASP B 2 73 ? -33.420 3.657 -31.977 1.00 60.25 282 ASP B CA 1
ATOM 652 C C . ASP B 2 73 ? -32.999 5.094 -32.280 1.00 60.67 282 ASP B C 1
ATOM 653 O O . ASP B 2 73 ? -31.918 5.334 -32.819 1.00 54.39 282 ASP B O 1
ATOM 658 N N . MET B 2 74 ? -33.869 6.041 -31.918 1.00 56.73 283 MET B N 1
ATOM 659 C CA . MET B 2 74 ? -33.624 7.446 -32.159 1.00 53.82 283 MET B CA 1
ATOM 660 C C . MET B 2 74 ? -32.527 7.925 -31.241 1.00 57.67 283 MET B C 1
ATOM 661 O O . MET B 2 74 ? -31.730 8.793 -31.604 1.00 54.05 283 MET B O 1
ATOM 666 N N . VAL B 2 75 ? -32.472 7.337 -30.045 1.00 57.18 284 VAL B N 1
ATOM 667 C CA . VAL B 2 75 ? -31.413 7.631 -29.101 1.00 55.64 284 VAL B CA 1
ATOM 668 C C . VAL B 2 75 ? -30.075 7.205 -29.680 1.00 57.49 284 VAL B C 1
ATOM 669 O O . VAL B 2 75 ? -29.120 7.969 -29.623 1.00 55.15 284 VAL B O 1
ATOM 673 N N . GLU B 2 76 ? -30.028 6.006 -30.262 1.00 55.81 285 GLU B N 1
ATOM 674 C CA . GLU B 2 76 ? -28.805 5.499 -30.855 1.00 67.00 285 GLU B CA 1
ATOM 675 C C . GLU B 2 76 ? -28.423 6.342 -32.046 1.00 67.63 285 GLU B C 1
ATOM 676 O O . GLU B 2 76 ? -27.244 6.601 -32.259 1.00 66.44 285 GLU B O 1
ATOM 682 N N . ALA B 2 77 ? -29.432 6.783 -32.805 1.00 65.93 286 ALA B N 1
ATOM 683 C CA . ALA B 2 77 ? -29.224 7.652 -33.946 1.00 63.15 286 ALA B CA 1
ATOM 684 C C . ALA B 2 77 ? -28.601 8.939 -33.457 1.00 57.00 286 ALA B C 1
ATOM 685 O O . ALA B 2 77 ? -27.617 9.407 -33.995 1.00 58.67 286 ALA B O 1
ATOM 687 N N . ALA B 2 78 ? -29.148 9.473 -32.375 1.00 51.38 287 ALA B N 1
ATOM 688 C CA . ALA B 2 78 ? -28.617 10.671 -31.782 1.00 55.79 287 ALA B CA 1
ATOM 689 C C . ALA B 2 78 ? -27.175 10.476 -31.291 1.00 62.52 287 ALA B C 1
ATOM 690 O O . ALA B 2 78 ? -26.375 11.409 -31.330 1.00 59.99 287 ALA B O 1
ATOM 692 N N . ILE B 2 79 ? -26.874 9.262 -30.815 1.00 68.30 288 ILE B N 1
ATOM 693 C CA . ILE B 2 79 ? -25.545 8.893 -30.343 1.00 71.04 288 ILE B CA 1
ATOM 694 C C . ILE B 2 79 ? -24.572 9.107 -31.486 1.00 62.57 288 ILE B C 1
ATOM 695 O O . ILE B 2 79 ? -23.625 9.860 -31.350 1.00 62.84 288 ILE B O 1
ATOM 700 N N . LYS B 2 80 ? -24.830 8.423 -32.604 1.00 65.14 289 LYS B N 1
ATOM 701 C CA . LYS B 2 80 ? -24.010 8.500 -33.804 1.00 72.80 289 LYS B CA 1
ATOM 702 C C . LYS B 2 80 ? -23.806 9.941 -34.261 1.00 66.07 289 LYS B C 1
ATOM 703 O O . LYS B 2 80 ? -22.709 10.335 -34.616 1.00 68.86 289 LYS B O 1
ATOM 709 N N . ALA B 2 81 ? -24.878 10.729 -34.222 1.00 62.39 290 ALA B N 1
ATOM 710 C CA . ALA B 2 81 ? -24.849 12.088 -34.725 1.00 62.65 290 ALA B CA 1
ATOM 711 C C . ALA B 2 81 ? -23.929 12.931 -33.887 1.00 63.97 290 ALA B C 1
ATOM 712 O O . ALA B 2 81 ? -23.073 13.639 -34.431 1.00 61.26 290 ALA B O 1
ATOM 714 N N . TYR B 2 82 ? -24.116 12.879 -32.563 1.00 57.29 291 TYR B N 1
ATOM 715 C CA . TYR B 2 82 ? -23.337 13.692 -31.592 1.00 57.97 291 TYR B CA 1
ATOM 716 C C . TYR B 2 82 ? -21.841 13.446 -31.847 1.00 65.86 291 TYR B C 1
ATOM 717 O O . TYR B 2 82 ? -21.071 14.430 -31.906 1.00 68.11 291 TYR B O 1
ATOM 726 N N . HIS B 2 83 ? -21.475 12.175 -32.057 1.00 67.10 292 HIS B N 1
ATOM 727 C CA . HIS B 2 83 ? -20.100 11.730 -32.233 1.00 70.65 292 HIS B CA 1
ATOM 728 C C . HIS B 2 83 ? -19.472 12.322 -33.486 1.00 70.04 292 HIS B C 1
ATOM 729 O O . HIS B 2 83 ? -18.383 12.941 -33.430 1.00 64.56 292 HIS B O 1
ATOM 736 N N . LEU B 2 84 ? -20.168 12.112 -34.610 1.00 65.99 293 LEU B N 1
ATOM 737 C CA . LEU B 2 84 ? -19.705 12.512 -35.922 1.00 62.40 293 LEU B CA 1
ATOM 738 C C . LEU B 2 84 ? -19.495 14.015 -36.014 1.00 61.87 293 LEU B C 1
ATOM 739 O O . LEU B 2 84 ? -18.482 14.484 -36.571 1.00 59.19 293 LEU B O 1
ATOM 744 N N . PHE B 2 85 ? -20.420 14.776 -35.426 1.00 55.24 294 PHE B N 1
ATOM 745 C CA . PHE B 2 85 ? -20.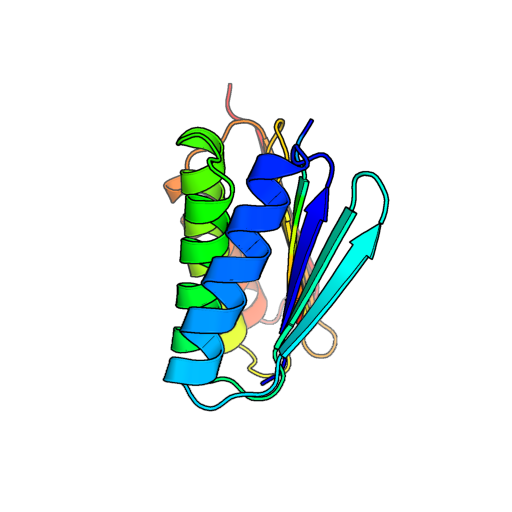286 16.215 -35.441 1.00 59.42 294 PHE B CA 1
ATOM 746 C C . PHE B 2 85 ? -19.128 16.708 -34.580 1.00 64.28 294 PHE B C 1
ATOM 747 O O . PHE B 2 85 ? -18.398 17.621 -35.002 1.00 59.29 294 PHE B O 1
ATOM 755 N N . LYS B 2 86 ? -18.952 16.092 -33.400 1.00 62.11 295 LYS B N 1
ATOM 756 C CA . LYS B 2 86 ? -17.789 16.354 -32.538 1.00 61.40 295 LYS B CA 1
ATOM 757 C C . LYS B 2 86 ? -16.460 15.988 -33.188 1.00 63.85 295 LYS B C 1
ATOM 758 O O . LYS B 2 86 ? -15.454 16.654 -32.961 1.00 70.42 295 LYS B O 1
ATOM 764 N N . GLU B 2 87 ? -16.461 14.916 -33.987 1.00 64.49 296 GLU B N 1
ATOM 765 C CA . GLU B 2 87 ? -15.308 14.562 -34.784 1.00 68.45 296 GLU B CA 1
ATOM 766 C C . GLU B 2 87 ? -14.927 15.719 -35.711 1.00 70.85 296 GLU B C 1
ATOM 767 O O . GLU B 2 87 ? -13.755 15.966 -35.918 1.00 70.14 296 GLU B O 1
ATOM 773 N N . TYR B 2 88 ? -15.920 16.419 -36.272 1.00 67.86 297 TYR B N 1
ATOM 774 C CA . TYR B 2 88 ? -15.700 17.571 -37.186 1.00 64.52 297 TYR B CA 1
ATOM 775 C C . TYR B 2 88 ? -15.236 18.797 -36.367 1.00 62.88 297 TYR B C 1
ATOM 776 O O . TYR B 2 88 ? -14.264 19.441 -36.765 1.00 68.65 297 TYR B O 1
ATOM 785 N N . ASP B 2 89 ? -15.922 1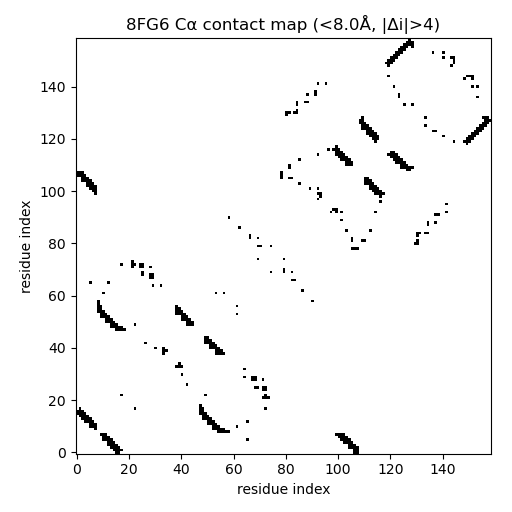9.138 -35.277 1.00 61.44 298 ASP B N 1
ATOM 786 C CA . ASP B 2 89 ? -15.586 20.299 -34.461 1.00 59.26 298 ASP B CA 1
ATOM 787 C C . ASP B 2 89 ? -15.947 20.002 -33.016 1.00 65.88 298 ASP B C 1
ATOM 788 O O . ASP B 2 89 ? -17.114 19.993 -32.629 1.00 60.58 298 ASP B O 1
ATOM 793 N N . GLU B 2 90 ? -14.909 19.795 -32.208 1.00 73.35 299 GLU B N 1
ATOM 794 C CA . GLU B 2 90 ? -15.041 19.424 -30.821 1.00 75.42 299 GLU B CA 1
ATOM 795 C C . GLU B 2 90 ? -15.797 20.506 -30.039 1.00 73.50 299 GLU B C 1
ATOM 796 O O . GLU B 2 90 ? -16.424 20.204 -29.029 1.00 74.34 299 GLU B O 1
ATOM 802 N N . ASN B 2 91 ? -15.769 21.747 -30.544 1.00 68.70 300 ASN B N 1
ATOM 803 C CA . ASN B 2 91 ? -16.463 22.903 -29.951 1.00 65.12 300 ASN B CA 1
ATOM 804 C C . ASN B 2 91 ? -17.799 23.256 -30.610 1.00 64.78 300 ASN B C 1
ATOM 805 O O . ASN B 2 91 ? -18.332 24.352 -30.423 1.00 64.20 300 ASN B O 1
ATOM 810 N N . ALA B 2 92 ? -18.357 22.330 -31.382 1.00 62.88 301 ALA B N 1
ATOM 811 C CA . ALA B 2 92 ? -19.659 22.581 -31.973 1.00 62.02 301 ALA B CA 1
ATOM 812 C C . ALA B 2 92 ? -20.723 22.492 -30.885 1.00 60.21 301 ALA B C 1
ATOM 813 O O . ALA B 2 92 ? -20.674 21.620 -30.036 1.00 54.42 301 ALA B O 1
ATOM 815 N N . THR B 2 93 ? -21.682 23.420 -30.913 1.00 59.96 302 THR B N 1
ATOM 816 C CA . THR B 2 93 ? -22.878 23.306 -30.116 1.00 58.60 302 THR B CA 1
ATOM 817 C C . THR B 2 93 ? -23.883 22.372 -30.818 1.00 56.79 302 THR B C 1
ATOM 818 O O . THR B 2 93 ? -24.310 22.631 -31.918 1.00 54.53 302 THR B O 1
ATOM 822 N N . ILE B 2 94 ? -24.239 21.282 -30.136 1.00 57.58 303 ILE B N 1
ATOM 823 C CA . ILE B 2 94 ? -25.121 20.259 -30.629 1.00 52.33 303 ILE B CA 1
ATOM 824 C C . ILE B 2 94 ? -26.342 20.073 -29.719 1.00 60.19 303 ILE B C 1
ATOM 825 O O . ILE B 2 94 ? -26.192 19.751 -28.543 1.00 63.02 303 ILE B O 1
ATOM 830 N N . GLU B 2 95 ? -27.541 20.279 -30.276 1.00 53.12 304 GLU B N 1
ATOM 831 C CA . GLU B 2 95 ? -28.789 20.075 -29.593 1.00 50.30 304 GLU B CA 1
ATOM 832 C C . GLU B 2 95 ? -29.568 19.063 -30.420 1.00 52.31 304 GLU B C 1
ATOM 833 O O . GLU B 2 95 ? -29.932 19.324 -31.548 1.00 49.68 304 GLU B O 1
ATOM 839 N N . ILE B 2 96 ? -29.813 17.892 -29.837 1.00 51.89 305 ILE B N 1
ATOM 840 C CA . ILE B 2 96 ? -30.605 16.852 -30.447 1.00 45.70 305 ILE B CA 1
ATOM 841 C C . ILE B 2 96 ? -31.837 16.594 -29.593 1.00 47.82 305 ILE B C 1
ATOM 842 O O . ILE B 2 96 ? -31.741 16.418 -28.372 1.00 48.74 305 ILE B O 1
ATOM 847 N N . THR B 2 97 ? -32.994 16.569 -30.249 1.00 42.81 306 THR B N 1
ATOM 848 C CA . THR B 2 97 ? -34.269 16.430 -29.607 1.00 44.08 306 THR B CA 1
ATOM 849 C C . THR B 2 97 ? -35.066 15.336 -30.238 1.00 46.48 306 THR B C 1
ATOM 850 O O . THR B 2 97 ? -35.183 15.281 -31.450 1.00 49.99 306 THR B O 1
ATOM 854 N N . ILE B 2 98 ? -35.637 14.482 -29.388 1.00 45.71 307 ILE B N 1
ATOM 855 C CA . ILE B 2 98 ? -36.410 13.328 -29.785 1.00 44.94 307 ILE B CA 1
ATOM 856 C C . ILE B 2 98 ? -37.798 13.392 -29.169 1.00 47.14 307 ILE B C 1
ATOM 857 O O . ILE B 2 98 ? -37.956 13.731 -28.003 1.00 53.01 307 ILE B O 1
ATOM 862 N N . ASP B 2 99 ? -38.809 13.049 -29.959 1.00 53.21 308 ASP B N 1
ATOM 863 C CA . ASP B 2 99 ? -40.160 12.882 -29.467 1.00 56.43 308 ASP B CA 1
ATOM 864 C C . ASP B 2 99 ? -40.849 11.769 -30.254 1.00 58.46 308 ASP B C 1
ATOM 865 O O . ASP B 2 99 ? -40.182 10.929 -30.874 1.00 62.50 308 ASP B O 1
ATOM 870 N N . ASP B 2 100 ? -42.181 11.721 -30.176 1.00 65.89 309 ASP B N 1
ATOM 871 C CA . ASP B 2 100 ? -42.925 10.566 -30.674 1.00 75.57 309 ASP B CA 1
ATOM 872 C C . ASP B 2 100 ? -43.072 10.616 -32.207 1.00 76.52 309 ASP B C 1
ATOM 873 O O . ASP B 2 100 ? -43.297 9.597 -32.837 1.00 77.01 309 ASP B O 1
ATOM 878 N N . GLU B 2 101 ? -42.912 11.820 -32.772 1.00 75.16 310 GLU B N 1
ATOM 879 C CA . GLU B 2 101 ? -42.909 12.087 -34.201 1.00 76.91 310 GLU B CA 1
ATOM 880 C C . GLU B 2 101 ? -41.566 11.737 -34.851 1.00 73.36 310 GLU B C 1
ATOM 881 O O . GLU B 2 101 ? -41.514 11.236 -35.963 1.00 75.93 310 GLU B O 1
ATOM 887 N N . GLY B 2 102 ? -40.467 12.077 -34.178 1.00 62.72 311 GLY B N 1
ATOM 888 C CA . GLY B 2 102 ? -39.169 11.976 -34.801 1.00 52.70 311 GLY B CA 1
ATOM 889 C C . GLY B 2 102 ? -38.017 12.595 -34.064 1.00 50.37 311 GLY B C 1
ATOM 890 O O . GLY B 2 102 ? -37.894 12.542 -32.830 1.00 51.59 311 GLY B O 1
ATOM 891 N N . ILE B 2 103 ? -37.102 13.162 -34.836 1.00 47.77 312 ILE B N 1
ATOM 892 C CA . ILE B 2 103 ? -35.849 13.580 -34.278 1.00 45.26 312 ILE B CA 1
ATOM 893 C C . ILE B 2 103 ? -35.348 14.769 -35.032 1.00 42.03 312 ILE B C 1
ATOM 894 O O . ILE B 2 103 ? -35.499 14.845 -36.232 1.00 44.06 312 ILE B O 1
ATOM 899 N N . GLU B 2 104 ? -34.738 15.697 -34.294 1.00 45.00 313 GLU B N 1
ATOM 900 C CA . GLU B 2 104 ? -34.241 16.943 -34.807 1.00 46.49 313 GLU B CA 1
ATOM 901 C C . GLU B 2 104 ? -32.858 17.221 -34.232 1.00 47.63 313 GLU B C 1
ATOM 902 O O . GLU B 2 104 ? -32.638 17.073 -33.033 1.00 51.14 313 GLU B O 1
ATOM 908 N N . VAL B 2 105 ? -31.932 17.608 -35.113 1.00 48.44 314 VAL B N 1
ATOM 909 C CA . VAL B 2 105 ? -30.508 17.803 -34.809 1.00 47.97 314 VAL B CA 1
ATOM 910 C C . VAL B 2 105 ? -30.121 19.216 -35.251 1.00 52.09 314 VAL B C 1
ATOM 911 O O . VAL B 2 105 ? -30.311 19.572 -36.421 1.00 51.66 314 VAL B O 1
ATOM 915 N N . LYS B 2 106 ? -29.623 20.019 -34.306 1.00 48.57 315 LYS B N 1
ATOM 916 C CA . LYS B 2 106 ? -29.152 21.372 -34.566 1.00 52.68 315 LYS B CA 1
ATOM 917 C C . LYS B 2 106 ? -27.710 21.452 -34.189 1.00 48.66 315 LYS B C 1
ATOM 918 O O . LYS B 2 106 ? -27.351 21.115 -33.084 1.00 51.65 315 LYS B O 1
ATOM 924 N N . VAL B 2 107 ? -26.877 21.890 -35.130 1.00 45.91 316 VAL B N 1
ATOM 925 C CA . VAL B 2 107 ? -25.471 22.075 -34.873 1.00 48.25 316 VAL B CA 1
ATOM 926 C C . VAL B 2 107 ? -25.069 23.498 -35.228 1.00 50.11 316 VAL B C 1
ATOM 927 O O . VAL B 2 107 ? -25.464 24.024 -36.274 1.00 47.56 316 VAL B O 1
ATOM 931 N N . GLU B 2 108 ? -24.290 24.122 -34.334 1.00 52.24 317 GLU B N 1
ATOM 932 C CA . GLU B 2 108 ? -23.624 25.371 -34.619 1.00 58.70 317 GLU B CA 1
ATOM 933 C C . GLU B 2 108 ? -22.137 25.119 -34.426 1.00 62.73 317 GLU B C 1
ATOM 934 O O . GLU B 2 108 ? -21.699 24.636 -33.374 1.00 56.99 317 GLU B O 1
ATOM 940 N N . SER B 2 109 ? -21.375 25.426 -35.483 1.00 59.49 318 SER B N 1
ATOM 941 C CA . SER B 2 109 ? -19.969 25.100 -35.582 1.00 59.10 318 SER B CA 1
ATOM 942 C C . SER B 2 109 ? -19.288 26.268 -36.247 1.00 57.63 318 SER B C 1
ATOM 943 O O . SER B 2 109 ? -19.411 26.459 -37.446 1.00 61.45 318 SER B O 1
ATOM 946 N N . GLY B 2 110 ? -18.548 27.041 -35.449 1.00 64.53 319 GLY B N 1
ATOM 947 C CA . GLY B 2 110 ? -18.044 28.326 -35.867 1.00 64.01 319 GLY B CA 1
ATOM 948 C C . GLY B 2 110 ? -19.196 29.163 -36.394 1.00 60.78 319 GLY B C 1
ATOM 949 O O . GLY B 2 110 ? -20.086 29.541 -35.652 1.00 63.44 319 GLY B O 1
ATOM 950 N N . ASP B 2 111 ? -19.186 29.407 -37.704 1.00 59.13 320 ASP B N 1
ATOM 951 C CA . ASP B 2 111 ? -20.175 30.238 -38.366 1.00 58.98 320 ASP B CA 1
ATOM 952 C C . ASP B 2 111 ? -21.045 29.359 -39.290 1.00 52.49 320 ASP B C 1
ATOM 953 O O . ASP B 2 111 ? -21.627 29.823 -40.246 1.00 59.45 320 ASP B O 1
ATOM 958 N N . ARG B 2 112 ? -21.101 28.062 -38.987 1.00 51.31 321 ARG B N 1
ATOM 959 C CA . ARG B 2 112 ? -21.817 27.045 -39.795 1.00 53.16 321 ARG B CA 1
ATOM 960 C C . ARG B 2 112 ? -23.018 26.578 -38.976 1.00 53.90 321 ARG B C 1
ATOM 961 O O . ARG B 2 112 ? -22.855 26.305 -37.772 1.00 55.47 321 ARG B O 1
ATOM 969 N N . VAL B 2 113 ? -24.177 26.502 -39.623 1.00 55.14 322 VAL B N 1
ATOM 970 C CA . VAL B 2 113 ? -25.404 26.103 -39.000 1.00 55.08 322 VAL B CA 1
ATOM 971 C C . VAL B 2 113 ? -25.935 24.950 -39.814 1.00 55.07 322 VAL B C 1
ATOM 972 O O . VAL B 2 113 ? -26.043 25.057 -41.025 1.00 55.14 322 VAL B O 1
ATOM 976 N N . VAL B 2 114 ? -26.263 23.860 -39.121 1.00 51.52 323 VAL B N 1
ATOM 977 C CA . VAL B 2 114 ? -26.843 22.673 -39.681 1.00 52.40 323 VAL B CA 1
ATOM 978 C C . VAL B 2 114 ? -28.082 22.290 -38.890 1.00 53.66 323 VAL B C 1
ATOM 979 O O . VAL B 2 114 ? -28.036 22.216 -37.650 1.00 54.18 323 VAL B O 1
ATOM 983 N N . THR B 2 115 ? -29.170 22.025 -39.620 1.00 46.56 324 THR B N 1
ATOM 984 C CA . THR B 2 115 ? -30.432 21.585 -39.060 1.00 45.60 324 THR B CA 1
ATOM 985 C C . THR B 2 115 ? -30.912 20.379 -39.837 1.00 45.30 324 THR B C 1
ATOM 986 O O . THR B 2 115 ? -31.023 20.434 -41.054 1.00 45.73 324 THR B O 1
ATOM 990 N N . LEU B 2 116 ? -31.168 19.282 -39.126 1.00 43.60 325 LEU B N 1
ATOM 991 C CA . LEU B 2 116 ? -31.667 18.056 -39.698 1.00 45.52 325 LEU B CA 1
ATOM 992 C C . LEU B 2 116 ? -32.927 17.675 -38.951 1.00 43.87 325 LEU B C 1
ATOM 993 O O . LEU B 2 116 ? -32.912 17.611 -37.755 1.00 42.85 325 LEU B O 1
ATOM 998 N N . LYS B 2 117 ? -34.019 17.436 -39.673 1.00 48.37 326 LYS B N 1
ATOM 999 C CA . LYS B 2 117 ? -35.295 17.060 -39.081 1.00 50.42 326 LYS B CA 1
ATOM 1000 C C . LYS B 2 117 ? -35.840 15.835 -39.792 1.00 49.32 326 LYS B C 1
ATOM 1001 O O . LYS B 2 117 ? -35.829 15.782 -41.002 1.00 45.89 326 LYS B O 1
ATOM 1007 N N . PHE B 2 118 ? -36.310 14.864 -39.006 1.00 46.52 327 PHE B N 1
ATOM 1008 C CA . PHE B 2 118 ? -36.792 13.596 -39.474 1.00 50.22 327 PHE B CA 1
ATOM 1009 C C . PHE B 2 118 ? -38.077 13.256 -38.774 1.00 49.89 327 PHE B C 1
ATOM 1010 O O . PHE B 2 118 ? -38.190 13.472 -37.601 1.00 59.36 327 PHE B O 1
ATOM 1018 N N . LYS B 2 119 ? -39.024 12.687 -39.516 1.00 56.57 328 LYS B N 1
ATOM 1019 C CA . LYS B 2 119 ? -40.238 12.084 -38.997 1.00 58.99 328 LYS B CA 1
ATOM 1020 C C . LYS B 2 119 ? -40.333 10.690 -39.553 1.00 62.37 328 LYS B C 1
ATOM 1021 O O . LYS B 2 119 ? -40.188 10.499 -40.755 1.00 67.56 328 LYS B O 1
ATOM 1027 N N . ASN B 2 120 ? -40.613 9.718 -38.681 1.00 66.18 329 ASN B N 1
ATOM 1028 C CA . ASN B 2 120 ? -40.916 8.354 -39.080 1.00 68.80 329 ASN B CA 1
ATOM 1029 C C . ASN B 2 120 ? -39.833 7.805 -40.009 1.00 65.23 329 ASN B C 1
ATOM 1030 O O . ASN B 2 120 ? -40.083 7.451 -41.145 1.00 64.44 329 ASN B O 1
ATOM 1035 N N . VAL B 2 121 ? -38.616 7.748 -39.481 1.00 62.09 330 VAL B N 1
ATOM 1036 C CA . VAL B 2 121 ? -37.418 7.510 -40.235 1.00 69.66 330 VAL B CA 1
ATOM 1037 C C . VAL B 2 121 ? -36.576 6.450 -39.524 1.00 69.70 330 VAL B C 1
ATOM 1038 O O . VAL B 2 121 ? -36.617 6.333 -38.295 1.00 63.85 330 VAL B O 1
ATOM 1042 N N . SER B 2 122 ? -35.792 5.691 -40.296 1.00 66.8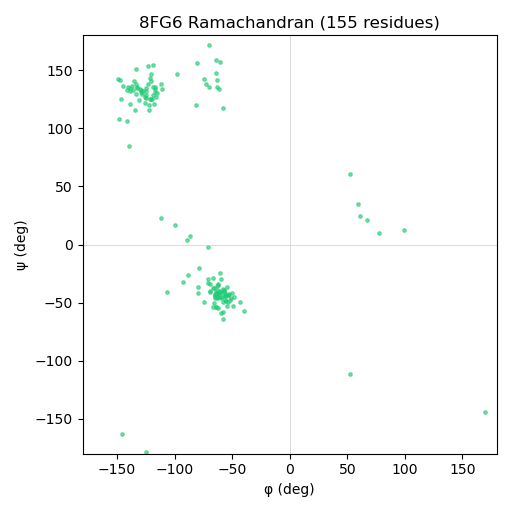5 331 SER B N 1
ATOM 1043 C CA . SER B 2 122 ? -34.912 4.682 -39.721 1.00 68.93 331 SER B CA 1
ATOM 1044 C C . SER B 2 122 ? -33.652 5.358 -39.197 1.00 76.28 331 SER B C 1
ATOM 1045 O O . SER B 2 122 ? -33.291 6.438 -39.639 1.00 77.64 331 SER B O 1
ATOM 1048 N N . LYS B 2 123 ? -32.987 4.719 -38.236 1.00 81.00 332 LYS B N 1
ATOM 1049 C CA . LYS B 2 123 ? -31.691 5.184 -37.733 1.00 84.04 332 LYS B CA 1
ATOM 1050 C C . LYS B 2 123 ? -30.607 5.259 -38.828 1.00 83.91 332 LYS B C 1
ATOM 1051 O O . LYS B 2 123 ? -29.689 6.093 -38.758 1.00 71.35 332 LYS B O 1
ATOM 1057 N N . GLU B 2 124 ? -30.726 4.382 -39.832 1.00 79.45 333 GLU B N 1
ATOM 1058 C CA . GLU B 2 124 ? -29.792 4.309 -40.944 1.00 76.34 333 GLU B CA 1
ATOM 1059 C C . GLU B 2 124 ? -29.898 5.625 -41.692 1.00 76.52 333 GLU B C 1
ATOM 1060 O O . GLU B 2 124 ? -28.903 6.308 -41.906 1.00 74.01 333 GLU B O 1
ATOM 1066 N N . GLU B 2 125 ? -31.132 5.975 -42.073 1.00 74.23 334 GLU B N 1
ATOM 1067 C CA . GLU B 2 125 ? -31.435 7.202 -42.804 1.00 75.66 334 GLU B CA 1
ATOM 1068 C C . GLU B 2 125 ? -30.825 8.443 -42.151 1.00 71.83 334 GLU B C 1
ATOM 1069 O O . GLU B 2 125 ? -30.275 9.288 -42.823 1.00 69.84 334 GLU B O 1
ATOM 1075 N N . VAL B 2 126 ? -30.887 8.517 -40.822 1.00 73.98 335 VAL B N 1
ATOM 1076 C CA . VAL B 2 126 ? -30.355 9.647 -40.094 1.00 68.62 335 VAL B CA 1
ATOM 1077 C C . VAL B 2 126 ? -28.845 9.726 -40.260 1.00 72.84 335 VAL B C 1
ATOM 1078 O O . VAL B 2 126 ? -28.295 10.808 -40.499 1.00 61.76 335 VAL B O 1
ATOM 1082 N N . GLU B 2 127 ? -28.173 8.579 -40.118 1.00 70.80 336 GLU B N 1
ATOM 1083 C CA . GLU B 2 127 ? -26.728 8.522 -40.278 1.00 73.29 336 GLU B CA 1
ATOM 1084 C C . GLU B 2 127 ? -26.334 9.099 -41.626 1.00 66.74 336 GLU B C 1
ATOM 1085 O O . GLU B 2 127 ? -25.500 9.989 -41.713 1.00 72.63 336 GLU B O 1
ATOM 1091 N N . GLU B 2 128 ? -26.963 8.582 -42.677 1.00 63.33 337 GLU B N 1
ATOM 1092 C CA . GLU B 2 128 ? -26.695 8.987 -44.048 1.00 67.54 337 GLU B CA 1
ATOM 1093 C C . GLU B 2 128 ? -26.885 10.504 -44.235 1.00 64.87 337 GLU B C 1
ATOM 1094 O O . GLU B 2 128 ? -26.054 11.176 -44.850 1.00 61.93 337 GLU B O 1
ATOM 1100 N N . ALA B 2 129 ? -27.960 11.054 -43.654 1.00 59.81 338 ALA B N 1
ATOM 1101 C CA . ALA B 2 129 ? -28.195 12.494 -43.675 1.00 57.03 338 ALA B CA 1
ATOM 1102 C C . ALA B 2 129 ? -27.080 13.271 -42.969 1.00 59.18 338 ALA B C 1
ATOM 1103 O O . ALA B 2 129 ? -26.640 14.305 -43.456 1.00 56.85 338 ALA B O 1
ATOM 1105 N N . VAL B 2 130 ? -26.617 12.750 -41.826 1.00 56.11 339 VAL B N 1
ATOM 1106 C CA . VAL B 2 130 ? -25.522 13.357 -41.080 1.00 58.10 339 VAL B CA 1
ATOM 1107 C C . VAL B 2 130 ? -24.218 13.351 -41.889 1.00 61.19 339 VAL B C 1
ATOM 1108 O O . VAL B 2 130 ? -23.509 14.361 -41.946 1.00 56.14 339 VAL B O 1
ATOM 1112 N N . LYS B 2 131 ? -23.909 12.229 -42.544 1.00 63.21 340 LYS B N 1
ATOM 1113 C CA . LYS B 2 131 ? -22.677 12.163 -43.336 1.00 70.00 340 LYS B CA 1
ATOM 1114 C C . LYS B 2 131 ? -22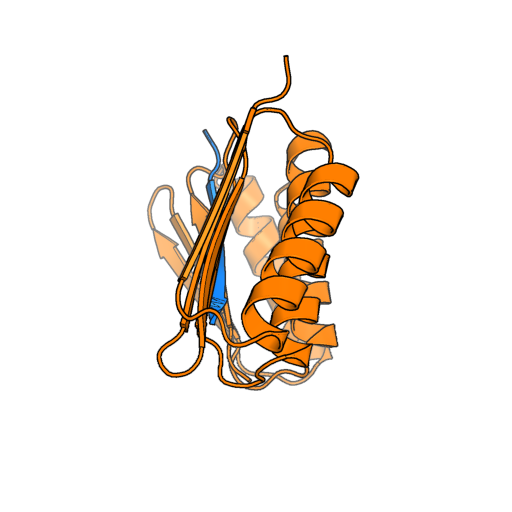.715 13.163 -44.483 1.00 67.73 340 LYS B C 1
ATOM 1115 O O . LYS B 2 131 ? -21.729 13.827 -44.758 1.00 65.55 340 LYS B O 1
ATOM 1121 N N . GLU B 2 132 ? -23.890 13.294 -45.104 1.00 64.59 341 GLU B N 1
ATOM 1122 C CA . GLU B 2 132 ? -24.111 14.228 -46.190 1.00 62.16 341 GLU B CA 1
ATOM 1123 C C . GLU B 2 132 ? -23.973 15.665 -45.699 1.00 58.71 341 GLU B C 1
ATOM 1124 O O . GLU B 2 132 ? -23.324 16.498 -46.341 1.00 62.10 341 GLU B O 1
ATOM 1130 N N . ALA B 2 133 ? -24.568 15.961 -44.543 1.00 51.68 342 ALA B N 1
ATOM 1131 C CA . ALA B 2 133 ? -24.399 17.274 -43.952 1.00 60.19 342 ALA B CA 1
ATOM 1132 C C . ALA B 2 133 ? -22.904 17.602 -43.774 1.00 56.80 342 ALA B C 1
ATOM 1133 O O . ALA B 2 133 ? -22.461 18.708 -44.096 1.00 54.63 342 ALA B O 1
ATOM 1135 N N . LEU B 2 134 ? -22.141 16.621 -43.281 1.00 55.44 343 LEU B N 1
ATOM 1136 C CA . LEU B 2 134 ? -20.715 16.798 -43.026 1.00 60.07 343 LEU B CA 1
ATOM 1137 C C . LEU B 2 134 ? -19.938 16.985 -44.314 1.00 61.73 343 LEU B C 1
ATOM 1138 O O . LEU B 2 134 ? -19.005 17.790 -44.376 1.00 59.55 343 LEU B O 1
ATOM 1143 N N . LYS B 2 135 ? -20.339 16.260 -45.360 1.00 63.24 344 LYS B N 1
ATOM 1144 C CA . LYS B 2 135 ? -19.751 16.462 -46.673 1.00 62.20 344 LYS B CA 1
ATOM 1145 C C . LYS B 2 135 ? -19.890 17.912 -47.098 1.00 58.68 344 LYS B C 1
ATOM 1146 O O . LYS B 2 135 ? -18.936 18.532 -47.521 1.00 56.46 344 LYS B O 1
ATOM 1152 N N . GLN B 2 136 ? -21.086 18.469 -46.949 1.00 58.66 345 GLN B N 1
ATOM 1153 C CA . GLN B 2 136 ? -21.294 19.845 -47.345 1.00 59.54 345 GLN B CA 1
ATOM 1154 C C . GLN B 2 136 ? -20.410 20.801 -46.537 1.00 56.88 345 GLN B C 1
ATOM 1155 O O . GLN B 2 136 ? -19.794 21.710 -47.088 1.00 51.80 345 GLN B O 1
ATOM 1161 N N . LEU B 2 137 ? -20.352 20.599 -45.219 1.00 56.61 346 LEU B N 1
AT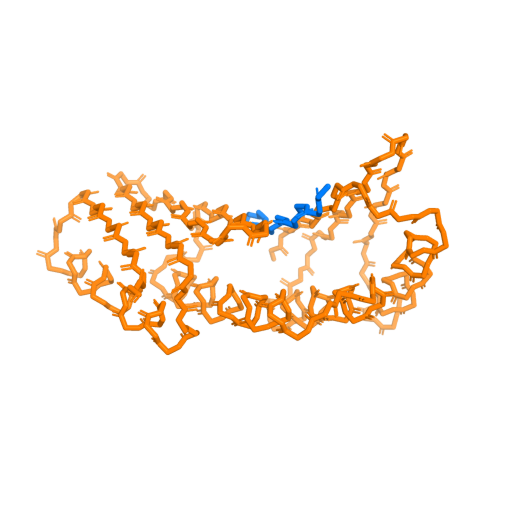OM 1162 C CA . LEU B 2 137 ? -19.524 21.447 -44.363 1.00 60.69 346 LEU B CA 1
ATOM 1163 C C . LEU B 2 137 ? -18.083 21.390 -44.821 1.00 61.83 346 LEU B C 1
ATOM 1164 O O . LEU B 2 137 ? -17.448 22.427 -45.014 1.00 55.81 346 LEU B O 1
ATOM 1169 N N . GLU B 2 138 ? -17.591 20.157 -45.004 1.00 63.31 347 GLU B N 1
ATOM 1170 C CA . GLU B 2 138 ? -16.241 19.889 -45.488 1.00 68.65 347 GLU B CA 1
ATOM 1171 C C . GLU B 2 138 ? -15.965 20.589 -46.801 1.00 64.12 347 GLU B C 1
ATOM 1172 O O . GLU B 2 138 ? -14.882 21.090 -47.009 1.00 65.22 347 GLU B O 1
ATOM 1178 N N . ALA B 2 139 ? -16.965 20.681 -47.679 1.00 61.64 348 ALA B N 1
ATOM 1179 C CA . ALA B 2 139 ? -16.741 21.355 -48.960 1.00 63.27 348 ALA B CA 1
ATOM 1180 C C . ALA B 2 139 ? -16.958 22.855 -48.870 1.00 63.45 348 ALA B C 1
ATOM 1181 O O . ALA B 2 139 ? -16.974 23.513 -49.876 1.00 68.04 348 ALA B O 1
ATOM 1183 N N . GLY B 2 140 ? -17.159 23.377 -47.654 1.00 65.73 349 GLY B N 1
ATOM 1184 C CA . GLY B 2 140 ? -17.176 24.806 -47.393 1.00 60.05 349 GLY B CA 1
ATOM 1185 C C . GLY B 2 140 ? -18.536 25.462 -47.292 1.00 58.55 349 GLY B C 1
ATOM 1186 O O . GLY B 2 140 ? -18.613 26.680 -47.295 1.00 56.64 349 GLY B O 1
ATOM 1187 N N . GLN B 2 141 ? -19.604 24.664 -47.192 1.00 56.01 350 GLN B N 1
ATOM 1188 C CA . GLN B 2 141 ? -20.944 25.200 -47.046 1.00 56.41 350 GLN B CA 1
ATOM 1189 C C . GLN B 2 141 ? -21.097 25.707 -45.636 1.00 57.97 350 GLN B C 1
ATOM 1190 O O . GLN B 2 141 ? -20.576 25.099 -44.717 1.00 61.81 350 GLN B O 1
ATOM 1196 N N . LYS B 2 142 ? -21.810 26.830 -45.488 1.00 59.53 351 LYS B N 1
ATOM 1197 C CA . LYS B 2 142 ? -22.082 27.473 -44.196 1.00 57.68 351 LYS B CA 1
ATOM 1198 C C . LYS B 2 142 ? -23.397 27.023 -43.582 1.00 57.44 351 LYS B C 1
ATOM 1199 O O . LYS B 2 142 ? -23.513 26.982 -42.366 1.00 54.23 351 LYS B O 1
ATOM 1205 N N . LYS B 2 143 ? -24.385 26.711 -44.424 1.00 53.45 352 LYS B N 1
ATOM 1206 C CA . LYS B 2 143 ? -25.666 26.238 -43.941 1.00 58.07 352 LYS B CA 1
ATOM 1207 C C . LYS B 2 143 ? -26.221 25.070 -44.734 1.00 51.50 352 LYS B C 1
ATOM 1208 O O . LYS B 2 143 ? -26.136 25.004 -45.948 1.00 56.52 352 LYS B O 1
ATOM 1214 N N . VAL B 2 144 ? -26.743 24.106 -43.984 1.00 49.59 353 VAL B N 1
ATOM 1215 C CA . VAL B 2 144 ? -27.272 22.877 -44.480 1.00 48.80 353 VAL B CA 1
ATOM 1216 C C . VAL B 2 144 ? -28.532 22.604 -43.688 1.00 47.42 353 VAL B C 1
ATOM 1217 O O . VAL B 2 144 ? -28.477 22.506 -42.459 1.00 47.77 353 VAL B O 1
ATOM 1221 N N . GLU B 2 145 ? -29.657 22.495 -44.400 1.00 48.03 354 GLU B N 1
ATOM 1222 C CA . GLU B 2 145 ? -30.916 22.064 -43.846 1.00 48.55 354 GLU B CA 1
ATOM 1223 C C . GLU B 2 145 ? -31.282 20.772 -44.540 1.00 49.49 354 GLU B C 1
ATOM 1224 O O . GLU B 2 145 ? -31.176 20.650 -45.759 1.00 50.40 354 GLU B O 1
ATOM 1230 N N . VAL B 2 146 ? -31.706 19.789 -43.749 1.00 53.84 355 VAL B N 1
ATOM 1231 C CA . VAL B 2 146 ? -32.243 18.530 -44.255 1.00 53.33 355 VAL B CA 1
ATOM 1232 C C . VAL B 2 146 ? -33.525 18.209 -43.495 1.00 53.11 355 VAL B C 1
ATOM 1233 O O . VAL B 2 146 ? -33.593 18.398 -42.299 1.00 56.82 355 VAL B O 1
ATOM 1237 N N . GLU B 2 147 ? -34.530 17.738 -44.234 1.00 53.43 356 GLU B N 1
ATOM 1238 C CA . GLU B 2 147 ? -35.816 17.350 -43.734 1.00 56.36 356 GLU B CA 1
ATOM 1239 C C . GLU B 2 147 ? -36.180 16.077 -44.484 1.00 56.77 356 GLU B C 1
ATOM 1240 O O . GLU B 2 147 ? -36.075 16.024 -45.725 1.00 60.53 356 GLU B O 1
ATOM 1246 N N . VAL B 2 148 ? -36.614 15.067 -43.727 1.00 53.77 357 VAL B N 1
ATOM 1247 C CA . VAL B 2 148 ? -36.952 13.744 -44.230 1.00 53.82 357 VAL B CA 1
ATOM 1248 C C . VAL B 2 148 ? -38.184 13.233 -43.506 1.00 56.61 357 VAL B C 1
ATOM 1249 O O . VAL B 2 148 ? -38.282 13.353 -42.300 1.00 56.54 357 VAL B O 1
ATOM 1253 N N . GLU B 2 149 ? -39.110 12.665 -44.276 1.00 61.16 358 GLU B N 1
ATOM 1254 C CA . GLU B 2 149 ? -40.359 12.109 -43.803 1.00 67.55 358 GLU B CA 1
ATOM 1255 C C . GLU B 2 149 ? -40.512 10.788 -44.485 1.00 64.16 358 GLU B C 1
ATOM 1256 O O . GLU B 2 149 ? -40.628 10.778 -45.707 1.00 61.38 358 GLU B O 1
ATOM 1262 N N . GLY B 2 150 ? -40.507 9.691 -43.701 1.00 65.19 359 GLY B N 1
ATOM 1263 C CA . GLY B 2 150 ? -40.866 8.350 -44.148 1.00 67.89 359 GLY B CA 1
ATOM 1264 C C . GLY B 2 150 ? -42.303 8.351 -44.641 1.00 75.21 359 GLY B C 1
ATOM 1265 O O . GLY B 2 150 ? -43.096 9.217 -44.269 1.00 75.54 359 GLY B O 1
ATOM 1266 N N . GLY B 2 151 ? -42.642 7.386 -45.502 1.00 87.75 360 GLY B N 1
ATOM 1267 C CA . GLY B 2 151 ? -43.957 7.348 -46.121 1.00 97.34 360 GLY B CA 1
ATOM 1268 C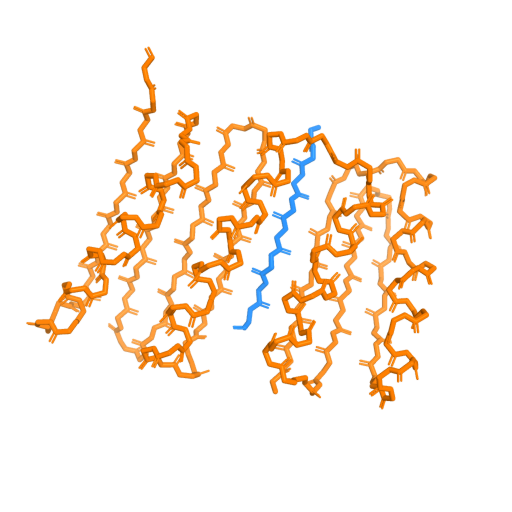 C . GLY B 2 151 ? -44.818 6.184 -45.683 1.00 109.39 360 GLY B C 1
ATOM 1269 O O . GLY B 2 151 ? -45.313 5.431 -46.529 1.00 129.13 360 GLY B O 1
#

Secondary structure (DSSP, 8-state):
--EEEEE-/--EEEEEES--HHHHHHHHHHHHHHHHHTT--EEEEEETTEEEEEE-S--HHHHHHHHHHHHHHTT--HHHHHHHHHHHHHHHHHHHH-TT-EEEEEE-SSEEEEEEEETTEEEEEEEES--HHHHHHHHHHHHHHHHTT-SEEEEEEE--

Solvent-accessible surface area: 8744 Å² total; per-residue (Å²): 80,42,97,0,56,3,76,71,66,36,5,7,0,8,1,51,85,23,59,141,120,5,4,93,78,0,43,101,91,3,106,86,25,0,123,160,64,68,38,104,42,118,55,92,66,96,184,33,61,2,71,0,62,0,62,117,10,157,56,136,29,1,15,63,1,1,81,107,2,0,105,12,4,104,17,77,103,118,28,23,45,21,1,49,5,0,24,79,1,9,66,29,1,28,119,61,32,133,136,3,75,0,40,1,14,1,32,109,102,10,6,51,0,94,1,103,1,76,98,78,70,2,22,0,85,5,89,110,20,46,67,114,75,1,61,126,12,1,106,85,0,16,122,63,5,112,88,50,89,98,130,14,117,33,125,45,119,31,125

Foldseek 3Di:
DDDDDDDD/DKDKDKFFQQDPQLLVLLVVVLVVLQVVVPWDKDWDDDVRMIMIMTGDDDLVSVLVSNLVSCVSSVDDPVQSQLSVLVSLLVVVVCVVPVPKDWDWDDDPFFIWIWIDHPQAIEIEEEGPDGSVVSNVVSVVSVVCVVVPDRYYYYYYYDD

Radius of gyration: 15.49 Å; Cα contacts (8 Å, |Δi|>4): 282; chains: 2; bounding box: 31×30×40 Å